Protein AF-A0A921EJN8-F1 (afdb_monomer_lite)

Foldseek 3Di:
DVVVVVVVVVVVVVVVVVLVCLQPDDDPVSLVVHPPQDKDKDKDQDDPPPQWDAFAWDADPVPRDTDPDTDRTFHDQDPVVSMGIGTDRGRD

Sequence (92 aa):
MKKFKIGAISLLTVLVIAIIGVLTVHTSATDRLNPLVSETVSYAKVPKNTQNYKQVTIINPKDGKTRAYKIKQVGSYDQIRNILRSIIRANM

pLDDT: mean 70.02, std 13.35, range [44.19, 95.5]

Radius of gyration: 19.56 Å; chains: 1; bounding box: 56×23×49 Å

Organism: Lactobacillus johnsonii (NCBI:txid33959)

Structure (mmCIF, N/CA/C/O backbone):
data_AF-A0A921EJN8-F1
#
_entry.id   AF-A0A921EJN8-F1
#
loop_
_atom_site.group_PDB
_atom_site.id
_atom_site.type_symbol
_atom_site.label_atom_id
_atom_site.label_alt_id
_atom_site.label_comp_id
_atom_site.label_asym_id
_atom_site.label_entity_id
_atom_site.label_seq_id
_atom_site.pdbx_PDB_ins_code
_atom_site.Cartn_x
_atom_site.Cartn_y
_atom_site.Cartn_z
_atom_site.occupancy
_atom_site.B_iso_or_equiv
_atom_site.auth_seq_id
_atom_site.auth_comp_id
_atom_site.auth_asym_id
_atom_site.auth_atom_id
_atom_site.pdbx_PDB_model_num
ATOM 1 N N . MET A 1 1 ? 26.315 3.667 -35.532 1.00 61.00 1 MET A N 1
ATOM 2 C CA . MET A 1 1 ? 25.420 2.619 -34.974 1.00 61.00 1 MET A CA 1
ATOM 3 C C . MET A 1 1 ? 25.863 2.062 -33.614 1.00 61.00 1 MET A C 1
ATOM 5 O O . MET A 1 1 ? 25.013 1.957 -32.744 1.00 61.00 1 MET A O 1
ATOM 9 N N . LYS A 1 2 ? 27.148 1.729 -33.371 1.00 68.00 2 LYS A N 1
ATOM 10 C CA . LYS A 1 2 ? 27.610 1.180 -32.068 1.00 68.00 2 LYS A CA 1
ATOM 11 C C . LYS A 1 2 ? 27.295 2.075 -30.852 1.00 68.00 2 LYS A C 1
ATOM 13 O O . LYS A 1 2 ? 26.752 1.579 -29.877 1.00 68.00 2 LYS A O 1
ATOM 18 N N . LYS A 1 3 ? 27.548 3.389 -30.935 1.00 71.19 3 LYS A N 1
ATOM 19 C CA . LYS A 1 3 ? 27.250 4.350 -29.847 1.00 71.19 3 LYS A CA 1
ATOM 20 C C . LYS A 1 3 ? 25.751 4.444 -29.518 1.00 71.19 3 LYS A C 1
ATOM 22 O O . LYS A 1 3 ? 25.387 4.532 -28.355 1.00 71.19 3 LYS A O 1
ATOM 27 N N . PHE A 1 4 ? 24.892 4.340 -30.536 1.00 75.19 4 PHE A N 1
ATOM 28 C CA . PHE A 1 4 ? 23.435 4.310 -30.370 1.00 75.19 4 PHE A CA 1
ATOM 29 C C . PHE A 1 4 ? 22.965 3.017 -29.688 1.00 75.19 4 PHE A C 1
ATOM 31 O O . PHE A 1 4 ? 22.148 3.066 -28.779 1.00 75.19 4 PHE A O 1
ATOM 38 N N . LYS A 1 5 ? 23.548 1.864 -30.058 1.00 79.81 5 LYS A N 1
ATOM 39 C CA . LYS A 1 5 ? 23.285 0.578 -29.388 1.00 79.81 5 LYS A CA 1
ATOM 40 C C . LYS A 1 5 ? 23.697 0.609 -27.910 1.00 79.81 5 LYS A C 1
ATOM 42 O O . LYS A 1 5 ? 22.935 0.156 -27.070 1.00 79.81 5 LYS A O 1
ATOM 47 N N . ILE A 1 6 ? 24.858 1.185 -27.589 1.00 83.81 6 ILE A N 1
ATOM 48 C CA . ILE A 1 6 ? 25.328 1.338 -26.199 1.00 83.81 6 ILE A CA 1
ATOM 49 C C . ILE A 1 6 ? 24.408 2.280 -25.408 1.00 83.81 6 ILE A C 1
ATOM 51 O O . ILE A 1 6 ? 24.042 1.965 -24.280 1.00 83.81 6 ILE A O 1
ATOM 55 N N . GLY A 1 7 ? 23.985 3.397 -26.008 1.00 85.31 7 GLY A N 1
ATOM 56 C CA . GLY A 1 7 ? 23.023 4.315 -25.390 1.00 85.31 7 GLY A CA 1
ATOM 57 C C . GLY A 1 7 ? 21.669 3.656 -25.108 1.00 85.31 7 GLY A C 1
ATOM 58 O O . GLY A 1 7 ? 21.140 3.791 -24.009 1.00 85.31 7 GLY A O 1
ATOM 59 N N . ALA A 1 8 ? 21.148 2.880 -26.062 1.00 88.19 8 ALA A N 1
ATOM 60 C CA . ALA A 1 8 ? 19.903 2.135 -25.892 1.00 88.19 8 ALA A CA 1
ATOM 61 C C . ALA A 1 8 ? 20.007 1.071 -24.787 1.00 88.19 8 ALA A C 1
ATOM 63 O O . ALA A 1 8 ? 19.102 0.963 -23.965 1.00 88.19 8 ALA A O 1
ATOM 64 N N . ILE A 1 9 ? 21.120 0.328 -24.725 1.00 90.50 9 ILE A N 1
ATOM 65 C CA . ILE A 1 9 ? 21.370 -0.661 -23.664 1.00 90.50 9 ILE A CA 1
ATOM 66 C C . ILE A 1 9 ? 21.424 0.026 -22.299 1.00 90.50 9 ILE A C 1
ATOM 68 O O . ILE A 1 9 ? 20.746 -0.422 -21.382 1.00 90.50 9 ILE A O 1
ATOM 72 N N . SER A 1 10 ? 22.162 1.136 -22.186 1.00 91.62 10 SER A N 1
ATOM 73 C CA . SER A 1 10 ? 22.273 1.913 -20.946 1.00 91.62 10 SER A CA 1
ATOM 74 C C . SER A 1 10 ? 20.899 2.357 -20.429 1.00 91.62 10 SER A C 1
ATOM 76 O O . SER A 1 10 ? 20.556 2.099 -19.272 1.00 91.62 10 SER A O 1
ATOM 78 N N . LEU A 1 11 ? 20.067 2.929 -21.308 1.00 93.44 11 LEU A N 1
ATOM 79 C CA . LEU A 1 11 ? 18.708 3.350 -20.965 1.00 93.44 11 LEU A CA 1
ATOM 80 C C . LEU A 1 11 ? 17.842 2.171 -20.502 1.00 93.44 11 LEU A C 1
ATOM 82 O O . LEU A 1 11 ? 17.119 2.289 -19.513 1.00 93.44 11 LEU A O 1
ATOM 86 N N . LEU A 1 12 ? 17.947 1.026 -21.182 1.00 94.62 12 LEU A N 1
ATOM 87 C CA . LEU A 1 12 ? 17.209 -0.182 -20.824 1.00 94.62 12 LEU A CA 1
ATOM 88 C C . LEU A 1 12 ? 17.586 -0.672 -19.420 1.00 94.62 12 LEU A C 1
ATOM 90 O O . LEU A 1 12 ? 16.705 -0.987 -18.625 1.00 94.62 12 LEU A O 1
ATOM 94 N N . THR A 1 13 ? 18.879 -0.684 -19.081 1.00 94.50 13 THR A N 1
ATOM 95 C CA . THR A 1 13 ? 19.341 -1.064 -17.736 1.00 94.50 13 THR A CA 1
ATOM 96 C C . THR A 1 13 ? 18.792 -0.150 -16.649 1.00 94.50 13 THR A C 1
ATOM 98 O O . THR A 1 13 ? 18.328 -0.645 -15.624 1.00 94.50 13 THR A O 1
ATOM 101 N N . VAL A 1 14 ? 18.785 1.169 -16.867 1.00 95.50 14 VAL A N 1
ATOM 102 C CA . VAL A 1 14 ? 18.215 2.122 -15.899 1.00 95.50 14 VAL A CA 1
ATOM 103 C C . VAL A 1 14 ? 16.720 1.862 -15.701 1.00 95.50 14 VAL A C 1
ATOM 105 O O . VAL A 1 14 ? 16.242 1.853 -14.567 1.00 95.50 14 VAL A O 1
ATOM 108 N N . LEU A 1 15 ? 15.990 1.586 -16.786 1.00 95.00 15 LEU A N 1
ATOM 109 C CA . LEU A 1 15 ? 14.563 1.278 -16.724 1.00 95.00 15 LEU A CA 1
ATOM 110 C C . LEU A 1 15 ? 14.290 -0.001 -15.918 1.00 95.00 15 LEU A C 1
ATOM 112 O O . LEU A 1 15 ? 13.405 -0.017 -15.065 1.00 95.00 15 LEU A O 1
ATOM 116 N N . VAL A 1 16 ? 15.076 -1.057 -16.145 1.00 95.38 16 VAL A N 1
ATOM 117 C CA . VAL A 1 16 ? 14.953 -2.329 -15.414 1.00 95.38 16 VAL A CA 1
ATOM 118 C C . VAL A 1 16 ? 15.217 -2.131 -13.921 1.00 95.38 16 VAL A C 1
ATOM 120 O O . VAL A 1 16 ? 14.439 -2.612 -13.099 1.00 95.38 16 VAL A O 1
ATOM 123 N N . ILE A 1 17 ? 16.258 -1.379 -13.555 1.00 94.94 17 ILE A N 1
ATOM 124 C CA . ILE A 1 17 ? 16.569 -1.079 -12.148 1.00 94.94 17 ILE A CA 1
ATOM 125 C C . ILE A 1 17 ? 15.420 -0.301 -11.491 1.00 94.94 17 ILE A C 1
ATOM 127 O O . ILE A 1 17 ? 15.026 -0.623 -10.370 1.00 94.94 17 ILE A O 1
ATOM 131 N N . ALA A 1 18 ? 14.839 0.677 -12.191 1.00 91.25 18 ALA A N 1
ATOM 132 C CA . ALA A 1 18 ? 13.696 1.434 -11.685 1.00 91.25 18 ALA A CA 1
ATOM 133 C C . ALA A 1 18 ? 12.468 0.538 -11.441 1.00 91.25 18 ALA A C 1
ATOM 135 O O . ALA A 1 18 ? 11.831 0.645 -10.392 1.00 91.25 18 ALA A O 1
ATOM 136 N N . ILE A 1 19 ? 12.169 -0.384 -12.365 1.00 91.75 19 ILE A N 1
ATOM 137 C CA . ILE A 1 19 ? 11.077 -1.357 -12.210 1.00 91.75 19 ILE A CA 1
ATOM 138 C C . ILE A 1 19 ? 11.329 -2.248 -10.989 1.00 91.75 19 ILE A C 1
ATOM 140 O O . ILE A 1 19 ? 10.449 -2.377 -10.141 1.00 91.75 19 ILE A O 1
ATOM 144 N N . ILE A 1 20 ? 12.534 -2.811 -10.846 1.00 91.50 20 ILE A N 1
ATOM 145 C CA . ILE A 1 20 ? 12.892 -3.646 -9.688 1.00 91.50 20 ILE A CA 1
ATOM 146 C C . ILE A 1 20 ? 12.725 -2.863 -8.381 1.00 91.50 20 ILE A C 1
ATOM 148 O O . ILE A 1 20 ? 12.187 -3.400 -7.412 1.00 91.50 20 ILE A O 1
ATOM 152 N N . GLY A 1 21 ? 13.116 -1.587 -8.354 1.00 88.69 21 GLY A N 1
ATOM 153 C CA . GLY A 1 21 ? 12.917 -0.714 -7.197 1.00 88.69 21 GLY A CA 1
ATOM 154 C C . GLY A 1 21 ? 11.444 -0.585 -6.800 1.00 88.69 21 GLY A C 1
ATOM 155 O O . GLY A 1 21 ? 11.111 -0.754 -5.629 1.00 88.69 21 GLY A O 1
ATOM 156 N N . VAL A 1 22 ? 10.545 -0.366 -7.767 1.00 85.94 22 VAL A N 1
ATOM 157 C CA . VAL A 1 22 ? 9.090 -0.313 -7.518 1.00 85.94 22 VAL A CA 1
ATOM 158 C C . VAL A 1 22 ? 8.550 -1.655 -7.015 1.00 85.94 22 VAL A C 1
ATOM 160 O O . VAL A 1 22 ? 7.663 -1.673 -6.162 1.00 85.94 22 VAL A O 1
ATOM 163 N N . LEU A 1 23 ? 9.085 -2.773 -7.512 1.00 85.19 23 LEU A N 1
ATOM 164 C CA . LEU A 1 23 ? 8.629 -4.109 -7.128 1.00 85.19 23 LEU A CA 1
ATOM 165 C C . LEU A 1 23 ? 9.107 -4.551 -5.732 1.00 85.19 23 LEU A C 1
ATOM 167 O O . LEU A 1 23 ? 8.412 -5.333 -5.086 1.00 85.19 23 LEU A O 1
ATOM 171 N N . THR A 1 24 ? 10.268 -4.074 -5.270 1.00 84.56 24 THR A N 1
ATOM 172 C CA . THR A 1 24 ? 10.949 -4.589 -4.061 1.00 84.56 24 THR A CA 1
ATOM 173 C C . THR A 1 24 ? 10.920 -3.644 -2.861 1.00 84.56 24 THR A C 1
ATOM 175 O O . THR A 1 24 ? 10.946 -4.099 -1.718 1.00 84.56 24 THR A O 1
ATOM 178 N N . VAL A 1 2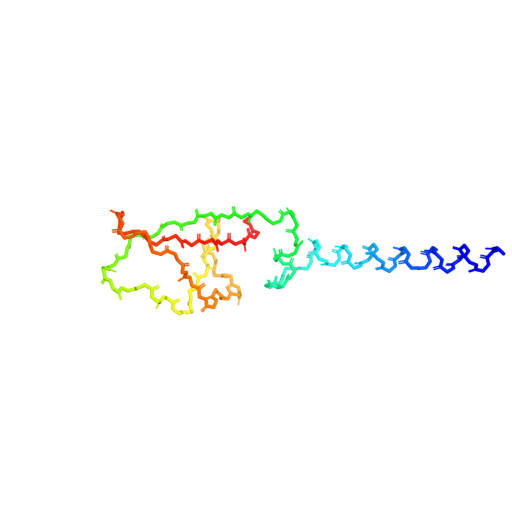5 ? 10.867 -2.331 -3.084 1.00 82.19 25 VAL A N 1
ATOM 179 C CA . VAL A 1 25 ? 10.860 -1.344 -2.001 1.00 82.19 25 VAL A CA 1
ATOM 180 C C . VAL A 1 25 ? 9.417 -1.070 -1.591 1.00 82.19 25 VAL A C 1
ATOM 182 O O . VAL A 1 25 ? 8.634 -0.584 -2.400 1.00 82.19 25 VAL A O 1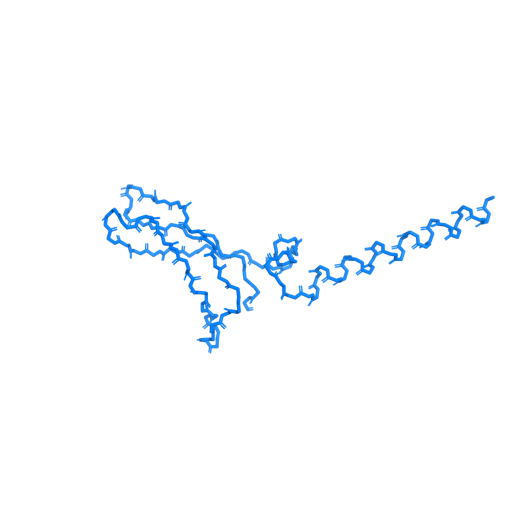
ATOM 185 N N . HIS A 1 26 ? 9.055 -1.325 -0.332 1.00 73.12 26 HIS A N 1
ATOM 186 C CA . HIS A 1 26 ? 7.690 -1.123 0.174 1.00 73.12 26 HIS A CA 1
ATOM 187 C C . HIS A 1 26 ? 7.517 0.241 0.847 1.00 73.12 26 HIS A C 1
ATOM 189 O O . HIS A 1 26 ? 7.875 0.451 2.005 1.00 73.12 26 HIS A O 1
ATOM 195 N N . THR A 1 27 ? 6.944 1.185 0.105 1.00 73.56 27 THR A N 1
ATOM 196 C CA . THR A 1 27 ? 6.536 2.516 0.568 1.00 73.56 27 THR A CA 1
ATOM 197 C C . THR A 1 27 ? 5.136 2.821 0.046 1.00 73.56 27 THR A C 1
ATOM 199 O O . THR A 1 27 ? 4.661 2.189 -0.893 1.00 73.56 27 THR A O 1
ATOM 202 N N . SER A 1 28 ? 4.476 3.853 0.585 1.00 69.94 28 SER A N 1
ATOM 203 C CA . SER A 1 28 ? 3.129 4.223 0.121 1.00 69.94 28 SER A CA 1
ATOM 204 C C . SER A 1 28 ? 3.067 4.572 -1.373 1.00 69.94 28 SER A C 1
ATOM 206 O O . SER A 1 28 ? 2.015 4.413 -1.984 1.00 69.94 28 SER A O 1
ATOM 208 N N . ALA A 1 29 ? 4.160 5.066 -1.962 1.00 72.81 29 ALA A N 1
ATOM 209 C CA . ALA A 1 29 ? 4.212 5.400 -3.384 1.00 72.81 29 ALA A CA 1
ATOM 210 C C . ALA A 1 29 ? 4.496 4.164 -4.250 1.00 72.81 29 ALA A C 1
ATOM 212 O O . ALA A 1 29 ? 3.806 3.937 -5.240 1.00 72.81 29 ALA A O 1
ATOM 213 N N . THR A 1 30 ? 5.472 3.344 -3.861 1.00 78.00 30 THR A N 1
ATOM 214 C CA . THR A 1 30 ? 5.864 2.146 -4.618 1.00 78.00 30 THR A CA 1
ATOM 215 C C . THR A 1 30 ? 4.793 1.057 -4.556 1.00 78.00 30 THR A C 1
ATOM 217 O O . THR A 1 30 ? 4.455 0.507 -5.597 1.00 78.00 30 THR A O 1
ATOM 22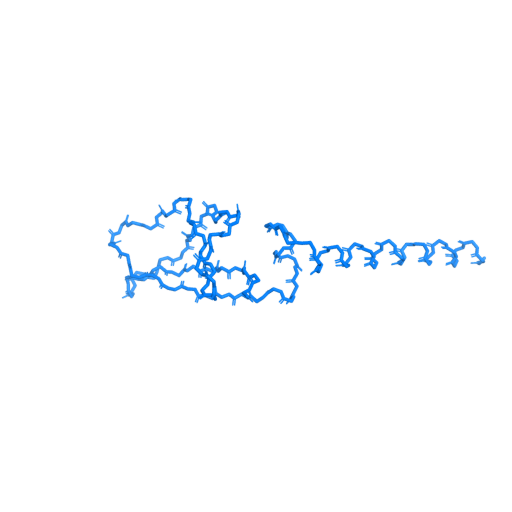0 N N . ASP A 1 31 ? 4.136 0.845 -3.411 1.00 74.69 31 ASP A N 1
ATOM 221 C CA . ASP A 1 31 ? 3.026 -0.116 -3.280 1.00 74.69 31 ASP A CA 1
ATOM 222 C C . ASP A 1 31 ? 1.805 0.262 -4.144 1.00 74.69 31 ASP A C 1
ATOM 224 O O . ASP A 1 31 ? 1.006 -0.596 -4.512 1.00 74.69 31 ASP A O 1
ATOM 228 N N . ARG A 1 32 ? 1.646 1.546 -4.503 1.00 74.50 32 ARG A N 1
ATOM 229 C CA . ARG A 1 32 ? 0.583 1.992 -5.425 1.00 74.50 32 ARG A CA 1
ATOM 230 C C . ARG A 1 32 ? 0.877 1.634 -6.875 1.00 74.50 32 ARG A C 1
ATOM 232 O O . ARG A 1 32 ? -0.061 1.380 -7.626 1.00 74.50 32 ARG A O 1
ATOM 239 N N . LEU A 1 33 ? 2.151 1.651 -7.256 1.00 81.31 33 LEU A N 1
ATOM 240 C CA . LEU A 1 33 ? 2.604 1.382 -8.620 1.00 81.31 33 LEU A CA 1
ATOM 241 C C . LEU A 1 33 ? 2.968 -0.089 -8.837 1.00 81.31 33 LEU A C 1
ATOM 243 O O . LEU A 1 33 ? 3.036 -0.527 -9.980 1.00 81.31 33 LEU A O 1
ATOM 247 N N . ASN A 1 34 ? 3.195 -0.848 -7.764 1.00 80.81 34 ASN A N 1
ATOM 248 C CA . ASN A 1 34 ? 3.558 -2.253 -7.829 1.00 80.81 34 ASN A CA 1
ATOM 249 C C . ASN A 1 34 ? 2.324 -3.121 -8.151 1.00 80.81 34 ASN A C 1
ATOM 251 O O . ASN A 1 34 ? 1.441 -3.259 -7.301 1.00 80.81 34 ASN A O 1
ATOM 255 N N . PRO A 1 35 ? 2.251 -3.745 -9.342 1.00 81.81 35 PRO A N 1
ATOM 256 C CA . PRO A 1 35 ? 1.126 -4.599 -9.717 1.00 81.81 35 PRO A CA 1
ATOM 257 C C . PRO A 1 35 ? 1.075 -5.916 -8.929 1.00 81.81 35 PRO A C 1
ATOM 259 O O . PRO A 1 35 ? 0.048 -6.585 -8.941 1.00 81.81 35 PRO A O 1
ATOM 262 N N . LEU A 1 36 ? 2.162 -6.300 -8.249 1.00 81.88 36 LEU A N 1
ATOM 263 C CA . LEU A 1 36 ? 2.219 -7.504 -7.416 1.00 81.88 36 LEU A CA 1
ATOM 264 C C . LEU A 1 36 ? 1.592 -7.285 -6.034 1.00 81.88 36 LEU A C 1
ATOM 266 O O . LEU A 1 36 ? 1.275 -8.251 -5.341 1.00 81.88 36 LEU A O 1
ATOM 270 N N . VAL A 1 37 ? 1.399 -6.027 -5.621 1.00 70.44 37 VAL A N 1
ATOM 271 C CA . VAL A 1 37 ? 0.717 -5.718 -4.365 1.00 70.44 37 VAL A CA 1
ATOM 272 C C . VAL A 1 37 ? -0.784 -5.838 -4.584 1.00 70.44 37 VAL A C 1
ATOM 274 O O . VAL A 1 37 ? -1.395 -5.053 -5.311 1.00 70.44 37 VAL A O 1
ATOM 277 N N . SER A 1 38 ? -1.380 -6.825 -3.921 1.00 69.25 38 SER A N 1
ATOM 278 C CA . SER A 1 38 ? -2.817 -7.069 -3.997 1.00 69.25 38 SER A CA 1
ATOM 279 C C . SER A 1 38 ? -3.619 -5.922 -3.381 1.00 69.25 38 SER A C 1
ATOM 281 O O . SER A 1 38 ? -3.254 -5.325 -2.363 1.00 69.25 38 SER A O 1
ATOM 283 N N . GLU A 1 39 ? -4.745 -5.618 -4.017 1.00 67.44 39 GLU A N 1
ATOM 284 C CA . GLU A 1 39 ? -5.736 -4.694 -3.490 1.00 67.44 39 GLU A CA 1
ATOM 285 C C . GLU A 1 39 ? -6.778 -5.473 -2.691 1.00 67.44 39 GLU A C 1
ATOM 287 O O . GLU A 1 39 ? -7.436 -6.372 -3.211 1.00 67.44 39 GLU A O 1
ATOM 292 N N . THR A 1 40 ? -6.944 -5.104 -1.426 1.00 64.44 40 THR A N 1
ATOM 293 C CA . THR A 1 40 ? -7.949 -5.679 -0.541 1.00 64.44 40 THR A CA 1
ATOM 294 C C . THR A 1 40 ? -9.022 -4.634 -0.279 1.00 64.44 40 THR A C 1
ATOM 296 O O . THR A 1 40 ? -8.761 -3.547 0.244 1.00 64.44 40 THR A O 1
ATOM 299 N N . VAL A 1 41 ? -10.262 -4.970 -0.623 1.00 64.31 41 VAL A N 1
ATOM 300 C CA . VAL A 1 41 ? -11.420 -4.153 -0.261 1.00 64.31 41 VAL A CA 1
ATOM 301 C C . VAL A 1 41 ? -11.895 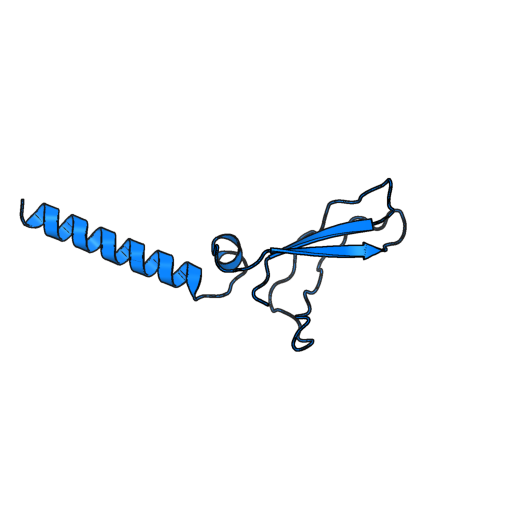-4.601 1.114 1.00 64.31 41 VAL A C 1
ATOM 303 O O . VAL A 1 41 ? -12.300 -5.747 1.288 1.00 64.31 41 VAL A O 1
ATOM 306 N N . SER A 1 42 ? -11.850 -3.696 2.089 1.00 63.06 42 SER A N 1
ATOM 307 C CA . SER A 1 42 ? -12.353 -3.950 3.438 1.00 63.06 42 SER A CA 1
ATOM 308 C C . SER A 1 42 ? -13.569 -3.081 3.730 1.00 63.06 42 SER A C 1
ATOM 310 O O . SER A 1 42 ? -13.626 -1.905 3.347 1.00 63.06 42 SER A O 1
ATOM 312 N N . TYR A 1 43 ? -14.540 -3.677 4.414 1.00 64.56 43 TYR A N 1
ATOM 313 C CA . TYR A 1 43 ? -15.798 -3.052 4.785 1.00 64.56 43 TYR A CA 1
ATOM 314 C C . TYR A 1 43 ? -15.889 -2.921 6.299 1.00 64.56 43 TYR A C 1
ATOM 316 O O . TYR A 1 43 ? -15.662 -3.885 7.027 1.00 64.56 43 TYR A O 1
ATOM 324 N N . ALA A 1 44 ? -16.274 -1.739 6.770 1.00 66.00 44 ALA A N 1
ATOM 325 C CA . ALA A 1 44 ? -16.539 -1.501 8.181 1.00 66.00 44 ALA A CA 1
ATOM 326 C C . ALA A 1 44 ? -17.969 -0.991 8.364 1.00 66.00 44 ALA A C 1
ATOM 328 O O . ALA A 1 44 ? -18.404 -0.063 7.674 1.00 66.00 44 ALA A O 1
ATOM 329 N N . LYS A 1 45 ? -18.697 -1.589 9.315 1.00 66.69 45 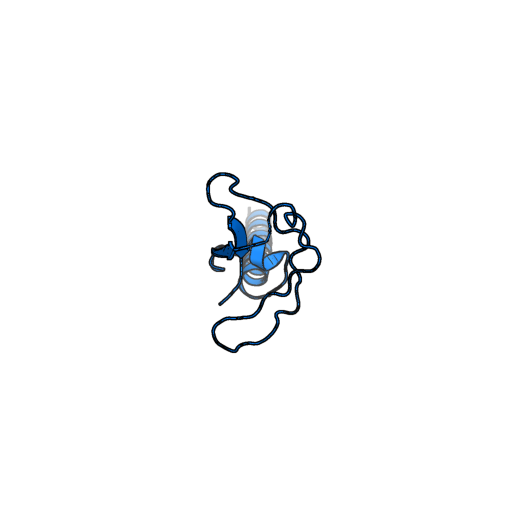LYS A N 1
ATOM 330 C CA . LYS A 1 45 ? -19.934 -0.996 9.832 1.00 66.69 45 LYS A CA 1
ATOM 331 C C . LYS A 1 45 ? -19.545 0.190 10.693 1.00 66.69 45 LYS A C 1
ATOM 333 O O . LYS A 1 45 ? -18.758 0.040 11.625 1.00 66.69 45 LYS A O 1
ATOM 338 N N . VAL A 1 46 ? -20.092 1.352 10.374 1.00 67.69 46 VAL A N 1
ATOM 339 C CA . VAL A 1 46 ? -19.782 2.585 11.091 1.00 67.69 46 VAL A CA 1
ATOM 340 C C . VAL A 1 46 ? -21.056 3.331 11.459 1.00 67.69 46 VAL A C 1
ATOM 342 O O . VAL A 1 46 ? -22.064 3.184 10.760 1.00 67.69 46 VAL A O 1
ATOM 345 N N . PRO A 1 47 ? -21.041 4.123 12.544 1.00 69.31 47 PRO A N 1
ATOM 346 C CA . PRO A 1 47 ? -22.167 4.980 12.872 1.00 69.31 47 PRO A CA 1
ATOM 347 C C . PRO A 1 47 ? -22.521 5.919 11.711 1.00 69.31 47 PRO A C 1
ATOM 349 O O . PRO A 1 47 ? -21.669 6.388 10.952 1.00 69.31 47 PRO A O 1
ATOM 352 N N . LYS A 1 48 ? -23.812 6.220 11.564 1.00 64.69 48 LYS A N 1
ATOM 353 C CA . LYS A 1 48 ? -24.277 7.194 10.573 1.00 64.69 48 LYS A CA 1
ATOM 354 C C . LYS A 1 48 ? -23.601 8.548 10.850 1.00 64.69 48 LYS A C 1
ATOM 356 O O . LYS A 1 48 ? -23.471 8.947 12.002 1.00 64.69 48 LYS A O 1
ATOM 361 N N . ASN A 1 49 ? -23.169 9.239 9.793 1.00 64.31 49 ASN A N 1
ATOM 362 C CA . ASN A 1 49 ? -22.431 10.516 9.832 1.00 64.31 49 ASN A CA 1
ATOM 363 C C . ASN A 1 49 ? -20.962 10.471 10.309 1.00 64.31 49 ASN A C 1
ATOM 365 O O . ASN A 1 49 ? -20.350 11.528 10.427 1.00 64.31 49 ASN A O 1
ATOM 369 N N . THR A 1 50 ? -20.330 9.301 10.473 1.00 64.31 50 THR A N 1
ATOM 370 C CA . THR A 1 50 ? -18.881 9.212 10.776 1.00 64.31 50 THR A CA 1
ATOM 371 C C . THR A 1 50 ? -18.021 8.960 9.534 1.00 64.31 50 THR A C 1
ATOM 373 O O . THR A 1 50 ? -17.008 8.280 9.589 1.00 64.31 50 THR A O 1
ATOM 376 N N . GLN A 1 51 ? -18.403 9.506 8.379 1.00 57.91 51 GLN A N 1
ATOM 377 C CA . GLN A 1 51 ? -17.842 9.133 7.068 1.00 57.91 51 GLN A CA 1
ATOM 378 C C . GLN A 1 51 ? -16.393 9.602 6.830 1.00 57.91 51 GLN A C 1
ATOM 380 O O . GLN A 1 51 ? -15.755 9.167 5.876 1.00 57.91 51 GLN A O 1
ATOM 385 N N . ASN A 1 52 ? -15.859 10.470 7.693 1.00 60.53 52 ASN A N 1
ATOM 386 C CA . ASN A 1 52 ? -14.512 11.021 7.575 1.00 60.53 52 ASN A CA 1
ATOM 387 C C . ASN A 1 52 ? -13.576 10.420 8.628 1.00 60.53 52 ASN A C 1
ATOM 389 O O . ASN A 1 52 ? -13.347 11.011 9.683 1.00 60.53 52 ASN A O 1
ATOM 393 N N . TYR A 1 53 ? -12.988 9.265 8.317 1.00 61.56 53 TYR A N 1
ATOM 394 C CA . TYR A 1 53 ? -11.919 8.693 9.132 1.00 61.56 53 TYR A CA 1
ATOM 395 C C . TYR A 1 53 ? -10.567 9.270 8.707 1.00 61.56 53 TYR A C 1
ATOM 397 O O . TYR A 1 53 ? -10.085 9.029 7.597 1.00 61.56 53 TYR A O 1
ATOM 405 N N . LYS A 1 54 ? -9.948 10.039 9.606 1.00 59.84 54 LYS A N 1
ATOM 406 C CA . LYS A 1 54 ? -8.564 10.509 9.471 1.00 59.84 54 LYS A CA 1
ATOM 407 C C . LYS A 1 54 ? -7.639 9.567 10.238 1.00 59.84 54 LYS A C 1
ATOM 409 O O . LYS A 1 54 ? -8.009 9.068 11.293 1.00 59.84 54 LYS A O 1
ATOM 414 N N . GLN A 1 55 ? -6.420 9.378 9.731 1.00 59.00 55 GLN A N 1
ATOM 415 C CA . GLN A 1 55 ? -5.372 8.575 10.378 1.00 59.00 55 GLN A CA 1
ATOM 416 C C . GLN A 1 55 ? -5.741 7.099 10.595 1.00 59.00 55 GLN A C 1
ATOM 418 O O . GLN A 1 55 ? -5.479 6.540 11.657 1.00 59.00 55 GLN A O 1
ATOM 423 N N . VAL A 1 56 ? -6.329 6.454 9.587 1.00 62.66 56 VAL A N 1
ATOM 424 C CA . VAL A 1 56 ? -6.653 5.027 9.685 1.00 62.66 56 VAL A CA 1
ATOM 425 C C . VAL A 1 56 ? -5.365 4.210 9.735 1.00 62.66 56 VAL A C 1
ATOM 427 O O . VAL A 1 56 ? -4.542 4.252 8.813 1.00 62.66 56 VAL A O 1
ATOM 430 N N . THR A 1 57 ? -5.206 3.487 10.840 1.00 64.50 57 THR A N 1
ATOM 431 C CA . THR A 1 57 ? -4.122 2.539 11.076 1.00 64.50 57 THR A CA 1
ATOM 432 C C . THR A 1 57 ? -4.422 1.244 10.335 1.00 64.50 57 THR A C 1
ATOM 434 O O . THR A 1 57 ? -5.468 0.635 10.549 1.00 64.50 57 THR A O 1
ATOM 437 N N . ILE A 1 58 ? -3.508 0.812 9.468 1.00 67.88 58 ILE A N 1
ATOM 438 C CA . ILE A 1 58 ? -3.614 -0.495 8.816 1.00 67.88 58 ILE A CA 1
ATOM 439 C C . ILE A 1 58 ? -2.970 -1.534 9.727 1.00 67.88 58 ILE A C 1
ATOM 441 O O . ILE A 1 58 ? -1.806 -1.391 10.104 1.00 67.88 58 ILE A O 1
ATOM 445 N N . ILE A 1 59 ? -3.720 -2.587 10.032 1.00 65.75 59 ILE A N 1
ATOM 446 C CA . ILE A 1 59 ? -3.230 -3.775 10.727 1.00 65.75 59 ILE A CA 1
ATOM 447 C C . ILE A 1 59 ? -3.071 -4.881 9.686 1.00 65.75 59 ILE A C 1
ATOM 449 O O . ILE A 1 59 ? -3.981 -5.117 8.891 1.00 65.75 59 ILE A O 1
ATOM 453 N N . ASN A 1 60 ? -1.917 -5.544 9.667 1.00 67.31 60 ASN A N 1
ATOM 454 C CA . ASN A 1 60 ? -1.723 -6.725 8.838 1.00 67.31 60 ASN A CA 1
ATOM 455 C C . ASN A 1 60 ? -2.492 -7.909 9.462 1.00 67.31 60 ASN A C 1
ATOM 457 O O . ASN A 1 60 ? -2.227 -8.268 10.609 1.00 67.31 60 ASN A O 1
ATOM 461 N N . PRO A 1 61 ? -3.441 -8.531 8.738 1.00 62.97 61 PRO A N 1
ATOM 462 C CA . PRO A 1 61 ? -4.264 -9.604 9.288 1.00 62.97 61 PRO A CA 1
ATOM 463 C C . PRO A 1 61 ? -3.473 -10.881 9.607 1.00 62.97 61 PRO A C 1
ATOM 465 O O . PRO A 1 61 ? -3.949 -11.690 10.395 1.00 62.97 61 PRO A O 1
ATOM 468 N N . LYS A 1 62 ? -2.282 -11.077 9.019 1.00 68.38 62 LYS A N 1
ATOM 469 C CA . LYS A 1 62 ? -1.463 -12.277 9.257 1.00 68.38 62 LYS A CA 1
ATOM 470 C C . LYS A 1 62 ? -0.696 -12.240 10.576 1.00 68.38 62 LYS A C 1
ATOM 472 O O . LYS A 1 62 ? -0.513 -13.279 11.196 1.00 68.38 62 LYS A O 1
ATOM 477 N N . ASP A 1 63 ? -0.207 -11.068 10.975 1.00 78.50 63 ASP A N 1
ATOM 478 C CA . ASP A 1 63 ? 0.684 -10.911 12.135 1.00 78.50 63 ASP A CA 1
ATOM 479 C C . ASP A 1 63 ? 0.153 -9.928 13.194 1.00 78.50 63 ASP A C 1
ATOM 481 O O . ASP A 1 63 ? 0.785 -9.747 14.233 1.00 78.50 63 ASP A O 1
ATOM 485 N N . GLY A 1 64 ? -0.986 -9.274 12.943 1.00 73.62 64 GLY A N 1
ATOM 486 C CA . GLY A 1 64 ? -1.580 -8.277 13.833 1.00 73.62 64 GLY A CA 1
ATOM 487 C C . GLY A 1 64 ? -0.774 -6.979 13.952 1.00 73.62 64 GLY A C 1
ATOM 488 O O . GLY A 1 64 ? -1.111 -6.127 14.775 1.00 73.62 64 GLY A O 1
ATOM 489 N N . LYS A 1 65 ? 0.289 -6.791 13.159 1.00 74.94 65 LYS A N 1
ATOM 490 C CA . LYS A 1 65 ? 1.179 -5.633 13.279 1.00 74.94 65 LYS A CA 1
ATOM 491 C C . LYS A 1 65 ? 0.646 -4.433 12.515 1.00 74.94 65 LYS A C 1
ATOM 493 O O . LYS A 1 65 ? 0.179 -4.526 11.378 1.00 74.94 65 LYS A O 1
ATOM 498 N N . THR A 1 66 ? 0.808 -3.269 13.130 1.00 72.44 66 THR A N 1
ATOM 499 C CA . THR A 1 66 ? 0.555 -1.977 12.502 1.00 72.44 66 THR A CA 1
ATOM 500 C C . THR A 1 66 ? 1.542 -1.726 11.362 1.00 72.44 66 THR A C 1
ATOM 502 O O . THR A 1 66 ? 2.754 -1.857 11.539 1.00 72.44 66 THR A O 1
ATOM 505 N N . ARG A 1 67 ? 1.049 -1.324 10.189 1.00 66.81 67 ARG A N 1
ATOM 506 C CA . ARG A 1 67 ? 1.903 -0.863 9.086 1.00 66.81 67 ARG A CA 1
ATOM 507 C C . ARG A 1 67 ? 2.359 0.579 9.326 1.00 66.81 67 ARG A C 1
ATOM 509 O O . ARG A 1 67 ? 1.623 1.401 9.865 1.00 66.81 67 ARG A O 1
ATOM 516 N N . ALA A 1 68 ? 3.577 0.890 8.882 1.00 63.38 68 ALA A N 1
ATOM 517 C CA . ALA A 1 68 ? 4.198 2.203 9.078 1.00 63.38 68 ALA A CA 1
ATOM 518 C C . ALA A 1 68 ? 3.488 3.344 8.325 1.00 63.38 68 ALA A C 1
ATOM 520 O O . ALA A 1 68 ? 3.623 4.509 8.696 1.00 63.38 68 ALA A O 1
ATOM 521 N N . TYR A 1 69 ? 2.723 3.032 7.274 1.00 57.50 69 TYR A N 1
ATOM 522 C CA . TYR A 1 69 ? 1.984 4.030 6.510 1.00 57.50 69 TYR A CA 1
ATOM 523 C C . TYR A 1 69 ? 0.516 4.099 6.946 1.00 57.50 69 TYR A C 1
ATOM 525 O O . TYR A 1 69 ? -0.153 3.088 7.155 1.00 57.50 69 TYR A O 1
ATOM 533 N N . LYS A 1 70 ? 0.009 5.329 7.055 1.00 57.44 70 LYS A N 1
ATOM 534 C CA . LYS A 1 70 ? -1.394 5.625 7.360 1.00 57.44 70 LYS A CA 1
ATOM 535 C C . LYS A 1 70 ? -2.155 5.901 6.069 1.00 57.44 70 LYS A C 1
ATOM 537 O O . LYS A 1 70 ? -1.637 6.572 5.172 1.00 57.44 70 LYS A O 1
ATOM 542 N N . ILE A 1 71 ? -3.410 5.467 5.994 1.00 59.84 71 ILE A N 1
ATOM 543 C CA . ILE A 1 71 ? -4.298 5.920 4.920 1.00 59.84 71 ILE A CA 1
ATOM 544 C C . ILE A 1 71 ? -4.735 7.345 5.265 1.00 59.84 71 ILE A C 1
ATOM 546 O O . ILE A 1 71 ? -5.335 7.585 6.314 1.00 59.84 71 ILE A O 1
ATOM 550 N N . LYS A 1 72 ? -4.403 8.306 4.391 1.00 48.00 72 LYS A N 1
ATOM 551 C CA . LYS A 1 72 ? -4.721 9.728 4.607 1.00 48.00 72 LYS A CA 1
ATOM 552 C C . LYS A 1 72 ? -6.231 9.984 4.664 1.00 48.00 72 LYS A C 1
ATOM 554 O O . LYS A 1 72 ? -6.657 10.847 5.426 1.00 48.00 72 LYS A O 1
ATOM 559 N N . GLN A 1 73 ? -7.020 9.228 3.899 1.00 48.44 73 GLN A N 1
ATOM 560 C CA . GLN A 1 73 ? -8.474 9.346 3.850 1.00 48.44 73 GLN A CA 1
ATOM 561 C C . GLN A 1 73 ? -9.097 8.043 3.341 1.00 48.44 73 GLN A C 1
ATOM 563 O O . GLN A 1 73 ? -8.643 7.485 2.343 1.00 48.44 73 GLN A O 1
ATOM 568 N N . VAL A 1 74 ? -10.138 7.573 4.023 1.00 57.59 74 VAL A N 1
ATOM 569 C CA . VAL A 1 74 ? -10.984 6.459 3.582 1.00 57.59 74 VAL A CA 1
ATOM 570 C C . VAL A 1 74 ? -12.342 7.050 3.224 1.00 57.59 74 VAL A C 1
ATOM 572 O O . VAL A 1 74 ? -12.937 7.723 4.061 1.00 57.59 74 VAL A O 1
ATOM 575 N N . GLY A 1 75 ? -12.812 6.856 1.992 1.00 50.28 75 GLY A N 1
ATOM 576 C CA . GLY A 1 75 ? -14.015 7.541 1.520 1.00 50.28 75 GLY A CA 1
ATOM 577 C C . GLY A 1 75 ? -14.728 6.813 0.391 1.00 50.28 75 GLY A C 1
ATOM 578 O O . GLY A 1 75 ? -14.397 6.995 -0.775 1.00 50.28 75 GLY A O 1
ATOM 579 N N . SER A 1 76 ? -15.726 6.011 0.754 1.00 52.09 76 SER A N 1
ATOM 580 C CA . SER A 1 76 ? -16.881 5.641 -0.074 1.00 52.09 76 SER A CA 1
ATOM 581 C C . SER A 1 76 ? -17.929 5.045 0.867 1.00 52.09 76 SER A C 1
ATOM 583 O O . SER A 1 76 ? -17.841 3.880 1.255 1.00 52.09 76 SER A O 1
ATOM 585 N N . TYR A 1 77 ? -18.857 5.882 1.328 1.00 54.34 77 TYR A N 1
ATOM 586 C CA . TYR A 1 77 ? -19.957 5.475 2.199 1.00 54.34 77 TYR A CA 1
ATOM 587 C C . TYR A 1 77 ? -21.129 5.006 1.343 1.00 54.34 77 TYR A C 1
ATOM 589 O O . TYR A 1 77 ? -21.704 5.788 0.589 1.00 54.34 77 TYR A O 1
ATOM 597 N N . ASP A 1 78 ? -21.471 3.724 1.454 1.00 57.84 78 ASP A N 1
ATOM 598 C CA . ASP A 1 78 ? -22.690 3.182 0.866 1.00 57.84 78 ASP A CA 1
ATOM 599 C C . ASP A 1 78 ? -23.860 3.525 1.805 1.00 57.84 78 ASP A C 1
ATOM 601 O O . ASP A 1 78 ? -24.051 2.887 2.847 1.00 57.84 78 ASP A O 1
ATOM 605 N N . GLN A 1 79 ? -24.618 4.571 1.450 1.00 54.69 79 GLN A N 1
ATOM 606 C CA . GLN A 1 79 ? -25.784 5.046 2.208 1.00 54.69 79 GLN A CA 1
ATOM 607 C C . GLN A 1 79 ? -26.902 3.999 2.297 1.00 54.69 79 GLN A C 1
ATOM 609 O O . GLN A 1 79 ? -27.649 3.999 3.273 1.00 54.69 79 GLN A O 1
ATOM 614 N N . ILE A 1 80 ? -27.006 3.100 1.311 1.00 58.00 80 ILE A N 1
ATOM 615 C CA . ILE A 1 80 ? -28.039 2.058 1.263 1.00 58.00 80 ILE A CA 1
ATOM 616 C C . ILE A 1 80 ? -27.725 0.977 2.300 1.00 58.00 80 ILE A C 1
ATOM 618 O O . ILE A 1 80 ? -28.627 0.454 2.951 1.00 58.00 80 ILE A O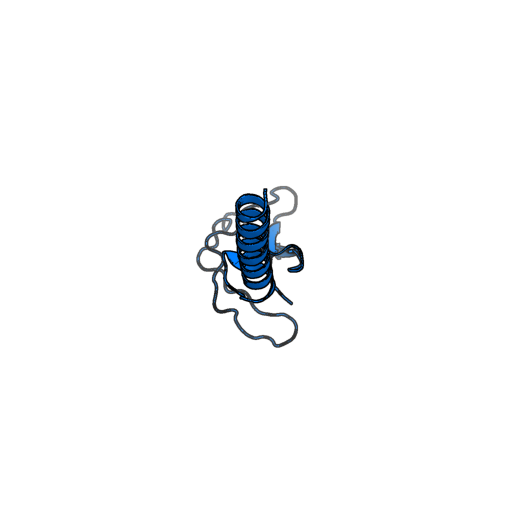 1
ATOM 622 N N . ARG A 1 81 ? -26.439 0.658 2.490 1.00 56.94 81 ARG A N 1
ATOM 623 C CA . ARG A 1 81 ? -26.006 -0.426 3.388 1.00 56.94 81 ARG A CA 1
ATOM 624 C C . ARG A 1 81 ? -25.499 0.035 4.755 1.00 56.94 81 ARG A C 1
ATOM 626 O O . ARG A 1 81 ? -25.272 -0.817 5.607 1.00 56.94 81 ARG A O 1
ATOM 633 N N . ASN A 1 82 ? -25.324 1.340 4.991 1.00 61.25 82 ASN A N 1
ATOM 634 C CA . ASN A 1 82 ? -24.642 1.893 6.176 1.00 61.25 82 ASN A CA 1
ATOM 635 C C . ASN A 1 82 ? -23.227 1.312 6.380 1.00 61.25 82 ASN A C 1
ATOM 637 O O . ASN A 1 82 ? -22.808 1.024 7.504 1.00 61.25 82 ASN A O 1
ATOM 641 N N . ILE A 1 83 ? -22.484 1.114 5.290 1.00 60.25 83 ILE A N 1
ATOM 642 C CA . ILE A 1 83 ? -21.149 0.504 5.318 1.00 60.25 83 ILE A CA 1
ATOM 643 C C . ILE A 1 83 ? -20.145 1.453 4.666 1.00 60.25 83 ILE A C 1
ATOM 645 O O . ILE A 1 83 ? -20.400 2.018 3.602 1.00 60.25 83 ILE A O 1
ATOM 649 N N . LEU A 1 84 ? -18.972 1.598 5.285 1.00 64.19 84 LEU A N 1
ATOM 650 C CA . LEU A 1 84 ? -17.825 2.215 4.631 1.00 64.19 84 LEU A CA 1
ATOM 651 C C . LEU A 1 84 ? -17.039 1.187 3.840 1.00 64.19 84 LEU A C 1
ATOM 653 O O . LEU A 1 84 ? -16.629 0.157 4.375 1.00 64.19 84 LEU A O 1
ATOM 657 N N . ARG A 1 85 ? -16.779 1.519 2.579 1.00 60.16 85 ARG A N 1
ATOM 658 C CA . ARG A 1 85 ? -15.842 0.806 1.725 1.00 60.16 85 ARG A CA 1
ATOM 659 C C . ARG A 1 85 ? -14.482 1.483 1.810 1.00 60.16 85 ARG A C 1
ATOM 661 O O . ARG A 1 85 ? -14.338 2.668 1.510 1.00 60.16 85 ARG A O 1
ATOM 668 N N . SER A 1 86 ? -13.480 0.704 2.187 1.00 59.97 86 SER A N 1
ATOM 669 C CA . SER A 1 86 ? -12.080 1.098 2.137 1.00 59.97 86 SER A CA 1
ATOM 670 C C . SER A 1 86 ? -11.361 0.245 1.105 1.00 59.97 86 SER A C 1
ATOM 672 O O . SER A 1 86 ? -11.443 -0.981 1.128 1.00 59.97 86 SER A O 1
ATOM 674 N N . ILE A 1 87 ? -10.690 0.904 0.168 1.00 53.66 87 ILE A N 1
ATOM 675 C CA . ILE A 1 87 ? -9.752 0.246 -0.732 1.00 53.66 87 ILE A CA 1
ATOM 676 C C . ILE A 1 87 ? -8.383 0.356 -0.071 1.00 53.66 87 ILE A C 1
ATOM 678 O O . ILE A 1 87 ? -7.857 1.459 0.098 1.00 53.66 87 ILE A O 1
ATOM 682 N N . ILE A 1 88 ? -7.834 -0.781 0.346 1.00 57.97 88 ILE A N 1
ATOM 683 C CA . ILE A 1 88 ? -6.522 -0.867 0.978 1.00 57.97 88 ILE A CA 1
ATOM 684 C C . ILE A 1 88 ? -5.623 -1.658 0.038 1.00 57.97 88 ILE A C 1
ATOM 686 O O . ILE A 1 88 ? -5.838 -2.843 -0.191 1.00 57.97 88 ILE A O 1
ATOM 690 N N . ARG A 1 89 ? -4.597 -1.007 -0.505 1.00 54.03 89 ARG A N 1
ATOM 691 C CA . ARG A 1 89 ? -3.546 -1.693 -1.257 1.00 54.03 89 ARG A CA 1
ATOM 692 C C . ARG A 1 89 ? -2.408 -1.975 -0.285 1.00 54.03 89 ARG A C 1
ATOM 694 O O . ARG A 1 89 ? -1.764 -1.036 0.175 1.00 54.03 89 ARG A O 1
ATOM 701 N N . ALA A 1 90 ? -2.252 -3.236 0.107 1.00 51.56 90 ALA A N 1
ATOM 702 C CA . ALA A 1 90 ? -1.286 -3.648 1.116 1.00 51.56 90 ALA A CA 1
ATOM 703 C C . ALA A 1 90 ? -0.647 -4.974 0.720 1.00 51.56 90 ALA A C 1
ATOM 705 O O . ALA A 1 90 ? -1.338 -5.913 0.335 1.00 51.56 90 ALA A O 1
ATOM 706 N N . ASN A 1 91 ? 0.676 -5.056 0.859 1.00 45.25 91 ASN A N 1
ATOM 707 C CA . ASN A 1 91 ? 1.380 -6.322 0.741 1.00 45.25 91 ASN A CA 1
ATOM 708 C C . ASN A 1 91 ? 1.022 -7.158 1.986 1.00 45.25 91 ASN A C 1
ATOM 710 O O . ASN A 1 91 ? 1.437 -6.807 3.100 1.00 45.25 91 ASN A O 1
ATOM 714 N N . MET A 1 92 ? 0.134 -8.147 1.829 1.00 44.19 92 MET A N 1
ATOM 715 C CA . MET A 1 92 ? -0.330 -9.019 2.919 1.00 44.19 92 MET A CA 1
ATOM 716 C C . MET A 1 92 ? 0.656 -10.145 3.176 1.00 44.19 92 MET A C 1
ATOM 718 O O . MET A 1 92 ? 0.982 -10.888 2.227 1.00 44.19 92 MET A O 1
#

Secondary structure (DSSP, 8-state):
-HHHHHHHHHHHHHHHHHHHHHHH--STTHHHH-TTS-EEEEEEE--TT---B-SEEEEPTTT-PEEEEEES-B--EETTTTEEEEEEE---